Protein AF-A0A7Y3STJ1-F1 (afdb_monomer)

Foldseek 3Di:
DDDDDDADDDAPDDDDPVNLQVLLCVVPVDHDDDDPPDDDDPCPPDPDDDDDRVVVVVVVDDHHHCVVPVSVVSVVVSVVVVD

Secondary structure (DSSP, 8-state):
----S------BS---HHHHHHHHHHHHT------TTS---TTTT-S------HHHHTTT----BGGGTHHHHHHHHHHHHT-

Sequence (83 aa):
MNCSGSINGSSNGTISLIEIINYVENKTNKKVIIDLNGDKAPYNSEKAYSINTDKAKDLGFEFSNLKGWIFNLIDYYIELNNK

Solvent-accessible surface area (backbone atoms only — not comparable to full-atom values): 5678 Å² total; per-residue (Å²): 136,94,80,82,78,92,73,48,85,62,53,41,81,86,82,55,70,66,59,54,50,53,52,50,28,69,75,67,77,48,78,90,84,82,69,92,83,56,81,87,54,99,66,76,83,62,93,76,88,82,78,80,37,60,77,31,43,78,72,70,54,84,61,56,54,41,83,80,48,52,60,61,56,51,50,52,53,54,55,61,74,73,108

pLDDT: mean 90.96, std 8.62, range [58.53, 98.19]

Mean predicted aligned error: 5.09 Å

Organism: NCBI:txid238834

Structure (mmCIF, N/CA/C/O backbone):
data_AF-A0A7Y3STJ1-F1
#
_entry.id   AF-A0A7Y3STJ1-F1
#
loop_
_atom_site.group_PDB
_atom_site.id
_atom_site.type_symbol
_atom_site.label_atom_id
_atom_site.label_alt_id
_atom_site.label_comp_id
_atom_site.label_asym_id
_atom_site.label_entity_id
_atom_site.label_seq_id
_atom_site.pdbx_PDB_ins_code
_atom_site.Cartn_x
_atom_site.Cartn_y
_atom_site.Cartn_z
_atom_site.occupancy
_atom_site.B_iso_or_equiv
_atom_site.auth_seq_id
_atom_site.auth_comp_id
_atom_site.auth_asym_id
_atom_site.auth_atom_id
_atom_site.pdbx_PDB_model_num
ATOM 1 N N . MET A 1 1 ? 9.789 -9.186 -30.506 1.00 58.53 1 MET A N 1
ATOM 2 C CA . MET A 1 1 ? 10.308 -8.656 -29.229 1.00 58.53 1 MET A CA 1
ATOM 3 C C . MET A 1 1 ? 10.899 -9.835 -28.469 1.00 58.53 1 MET A C 1
ATOM 5 O O . MET A 1 1 ? 10.138 -10.705 -28.072 1.00 58.53 1 MET A O 1
ATOM 9 N N . ASN A 1 2 ? 12.227 -9.943 -28.376 1.00 71.81 2 ASN A N 1
ATOM 10 C CA . ASN A 1 2 ? 12.876 -11.051 -27.666 1.00 71.81 2 ASN A CA 1
ATOM 11 C C . ASN A 1 2 ? 13.219 -10.581 -26.255 1.00 71.81 2 ASN A C 1
ATOM 13 O O . ASN A 1 2 ? 14.125 -9.772 -26.081 1.00 71.81 2 ASN A O 1
ATOM 17 N N . CYS A 1 3 ? 12.481 -11.067 -25.261 1.00 75.69 3 CYS A N 1
ATOM 18 C CA . CYS A 1 3 ? 12.798 -10.851 -23.857 1.00 75.69 3 CYS A CA 1
ATOM 19 C C . CYS A 1 3 ? 13.059 -12.206 -23.192 1.00 75.69 3 CYS A C 1
ATOM 21 O O . CYS A 1 3 ? 12.240 -13.114 -23.310 1.00 75.69 3 CYS A O 1
ATOM 23 N N . SER A 1 4 ? 14.198 -12.349 -22.512 1.00 86.25 4 SER A N 1
ATOM 24 C CA . SER A 1 4 ? 14.558 -13.542 -21.739 1.00 86.25 4 SER A CA 1
ATOM 25 C C . SER A 1 4 ? 14.702 -13.210 -20.252 1.00 86.25 4 SER A C 1
ATOM 27 O O . SER A 1 4 ? 15.097 -12.101 -19.879 1.00 86.25 4 SER A O 1
ATOM 29 N N . GLY A 1 5 ? 14.401 -14.184 -19.392 1.00 89.56 5 GLY A N 1
ATOM 30 C CA . GLY A 1 5 ? 14.426 -14.033 -17.933 1.00 89.56 5 GLY A CA 1
ATOM 31 C C . GLY A 1 5 ? 13.201 -13.308 -17.366 1.00 89.56 5 GLY A C 1
ATOM 32 O O . GLY A 1 5 ? 12.330 -12.863 -18.109 1.00 89.56 5 GLY A O 1
ATOM 33 N N . SER A 1 6 ? 13.146 -13.172 -16.041 1.00 92.56 6 SER A N 1
ATOM 34 C CA . SER A 1 6 ? 11.991 -12.606 -15.334 1.00 92.56 6 SER A CA 1
ATOM 35 C C . SER A 1 6 ? 11.690 -11.164 -15.754 1.00 92.56 6 SER A C 1
ATOM 37 O O . SER A 1 6 ? 12.602 -10.370 -16.014 1.00 92.56 6 SER A O 1
ATOM 39 N N . ILE A 1 7 ? 10.400 -10.838 -15.812 1.00 93.81 7 ILE A N 1
ATOM 40 C CA . ILE A 1 7 ? 9.860 -9.496 -16.042 1.00 93.81 7 ILE A CA 1
ATOM 41 C C . ILE A 1 7 ? 8.894 -9.229 -14.895 1.00 93.81 7 ILE A C 1
ATOM 43 O O . ILE A 1 7 ? 7.999 -10.032 -14.639 1.00 93.81 7 ILE A O 1
ATOM 47 N N . ASN A 1 8 ? 9.084 -8.115 -14.204 1.00 95.94 8 ASN A N 1
ATOM 48 C CA . ASN A 1 8 ? 8.258 -7.752 -13.068 1.00 95.94 8 ASN A CA 1
ATOM 49 C C . ASN A 1 8 ? 7.157 -6.777 -13.481 1.00 95.94 8 ASN A C 1
ATOM 51 O O . ASN A 1 8 ? 7.414 -5.829 -14.223 1.00 95.94 8 ASN A O 1
ATOM 55 N N . GLY A 1 9 ? 5.962 -6.968 -12.927 1.00 94.81 9 GLY A N 1
ATOM 56 C CA . GLY A 1 9 ? 4.861 -6.017 -13.015 1.00 94.81 9 GLY A CA 1
ATOM 57 C C . GLY A 1 9 ? 4.431 -5.563 -11.626 1.00 94.81 9 GLY A C 1
ATOM 58 O O . GLY A 1 9 ? 4.303 -6.375 -10.715 1.00 94.81 9 GLY A O 1
ATOM 59 N N . SER A 1 10 ? 4.216 -4.261 -11.465 1.00 95.81 10 SER A N 1
ATOM 60 C CA . SER A 1 10 ? 3.681 -3.655 -10.244 1.00 95.81 10 SER A CA 1
ATOM 61 C C . SER A 1 10 ? 3.021 -2.328 -10.596 1.00 95.81 10 SER A C 1
ATOM 63 O O . SER A 1 10 ? 3.451 -1.655 -11.531 1.00 95.81 10 SER A O 1
ATOM 65 N N . SER A 1 11 ? 2.011 -1.920 -9.823 1.00 96.81 11 SER A N 1
ATOM 66 C CA . SER A 1 11 ? 1.507 -0.546 -9.898 1.00 96.81 11 SER A CA 1
ATOM 67 C C . SER A 1 11 ? 2.623 0.459 -9.594 1.00 96.81 11 SER A C 1
ATOM 69 O O . SER A 1 11 ? 3.534 0.179 -8.812 1.00 96.81 11 SER A O 1
ATOM 71 N N . ASN A 1 12 ? 2.536 1.637 -10.208 1.00 96.69 12 ASN A N 1
ATOM 72 C CA . ASN A 1 12 ? 3.444 2.749 -9.960 1.00 96.69 12 ASN A CA 1
ATOM 73 C C . ASN A 1 12 ? 3.188 3.377 -8.582 1.00 96.69 12 ASN A C 1
ATOM 75 O O . ASN A 1 12 ? 2.038 3.537 -8.164 1.00 96.69 12 ASN A O 1
ATOM 79 N N . GLY A 1 13 ? 4.264 3.822 -7.931 1.00 95.38 13 GLY A N 1
ATOM 80 C CA . GLY A 1 13 ? 4.226 4.426 -6.600 1.00 95.38 13 GLY A CA 1
ATOM 81 C C . GLY A 1 13 ? 4.266 3.398 -5.469 1.00 95.38 13 GLY A C 1
ATOM 82 O O . GLY A 1 13 ? 4.349 2.194 -5.691 1.00 95.38 13 GLY A O 1
ATOM 83 N N . THR A 1 14 ? 4.227 3.899 -4.240 1.00 95.06 14 THR A N 1
ATOM 84 C CA . THR A 1 14 ? 4.256 3.095 -3.015 1.00 95.06 14 THR A CA 1
ATOM 85 C C . THR A 1 14 ? 3.128 3.519 -2.081 1.00 95.06 14 THR A C 1
ATOM 87 O O . THR A 1 14 ? 2.539 4.594 -2.227 1.00 95.06 14 THR A O 1
ATOM 90 N N . ILE A 1 15 ? 2.817 2.655 -1.122 1.00 95.69 15 ILE A N 1
ATOM 91 C CA . ILE A 1 15 ? 1.940 2.960 0.003 1.00 95.69 15 ILE A CA 1
ATOM 92 C C . ILE A 1 15 ? 2.528 2.307 1.249 1.00 95.69 15 ILE A C 1
ATOM 94 O O . ILE A 1 15 ? 3.031 1.185 1.192 1.00 95.69 15 ILE A O 1
ATOM 98 N N . SER A 1 16 ? 2.501 3.021 2.364 1.00 93.25 16 SER A N 1
ATOM 99 C CA . SER A 1 16 ? 2.908 2.487 3.659 1.00 93.25 16 SER A CA 1
ATOM 100 C C . SER A 1 16 ? 1.726 1.861 4.399 1.00 93.25 16 SER A C 1
ATOM 102 O O . SER A 1 16 ? 0.567 2.224 4.193 1.00 93.25 16 SER A O 1
ATOM 104 N N . LEU A 1 17 ? 2.018 0.946 5.326 1.00 90.88 17 LEU A N 1
ATOM 105 C CA . LEU A 1 17 ? 0.987 0.364 6.184 1.00 90.88 17 LEU A CA 1
ATOM 106 C C . LEU A 1 17 ? 0.299 1.432 7.051 1.00 90.88 17 LEU A C 1
ATOM 108 O O . LEU A 1 17 ? -0.908 1.366 7.256 1.00 90.88 17 LEU A O 1
ATOM 112 N N . ILE A 1 18 ? 1.042 2.449 7.505 1.00 92.50 18 ILE A N 1
ATOM 113 C CA . ILE A 1 18 ? 0.479 3.540 8.310 1.00 92.50 18 ILE A CA 1
ATOM 114 C C . ILE A 1 18 ? -0.513 4.399 7.513 1.00 92.50 18 ILE A C 1
ATOM 116 O O . ILE A 1 18 ? -1.521 4.826 8.065 1.00 92.50 18 ILE A O 1
ATOM 120 N N . GLU A 1 19 ? -0.294 4.602 6.208 1.00 96.38 19 GLU A N 1
ATOM 121 C CA . GLU A 1 19 ? -1.271 5.280 5.342 1.00 96.38 19 GLU A CA 1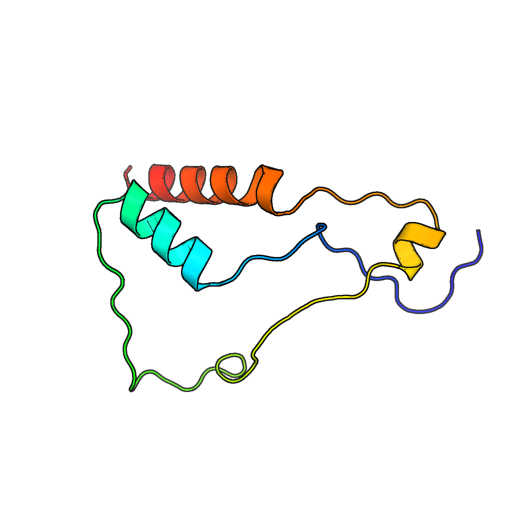
ATOM 122 C C . GLU A 1 19 ? -2.580 4.490 5.243 1.00 96.38 19 GLU A C 1
ATOM 124 O O . GLU A 1 19 ? -3.656 5.080 5.333 1.00 96.38 19 GLU A O 1
ATOM 129 N N . ILE A 1 20 ? -2.495 3.162 5.106 1.00 96.31 20 ILE A N 1
ATOM 130 C CA . ILE A 1 20 ? -3.671 2.282 5.061 1.00 96.31 20 ILE A CA 1
ATOM 131 C C . ILE A 1 20 ? -4.407 2.304 6.405 1.00 96.31 20 ILE A C 1
ATOM 133 O O . ILE A 1 20 ? -5.621 2.495 6.428 1.00 96.31 20 ILE A O 1
ATOM 137 N N . ILE A 1 21 ? -3.681 2.159 7.520 1.00 95.56 21 ILE A N 1
ATOM 138 C CA . ILE A 1 21 ? -4.250 2.200 8.875 1.00 95.56 21 ILE A CA 1
ATOM 139 C C . ILE A 1 21 ? -4.989 3.520 9.098 1.00 95.56 21 ILE A C 1
ATOM 141 O O . ILE A 1 21 ? -6.171 3.502 9.430 1.00 95.56 21 ILE A O 1
ATOM 145 N N . ASN A 1 22 ? -4.331 4.656 8.850 1.00 97.00 22 ASN A N 1
ATOM 146 C CA . ASN A 1 22 ? -4.931 5.976 9.041 1.00 97.00 22 ASN A CA 1
ATOM 147 C C . ASN A 1 22 ? -6.193 6.158 8.189 1.00 97.00 22 ASN A C 1
ATOM 149 O O . ASN A 1 22 ? -7.177 6.731 8.654 1.00 97.00 22 ASN A O 1
ATOM 153 N N . TYR A 1 23 ? -6.181 5.668 6.947 1.00 97.56 23 TYR A N 1
ATOM 154 C CA . TYR A 1 23 ? -7.350 5.729 6.075 1.00 97.56 23 TYR A CA 1
ATOM 155 C C . TYR A 1 23 ? -8.535 4.948 6.657 1.00 97.56 23 TYR A C 1
ATOM 157 O O . TYR A 1 23 ? -9.640 5.485 6.747 1.00 97.56 23 TYR A O 1
ATOM 165 N N . VAL A 1 24 ? -8.298 3.709 7.101 1.00 96.88 24 VAL A N 1
ATOM 166 C CA . VAL A 1 24 ? -9.333 2.856 7.702 1.00 96.88 24 VAL A CA 1
ATOM 167 C C . VAL A 1 24 ? -9.855 3.463 9.005 1.00 96.88 24 VAL A C 1
ATOM 169 O O . VAL A 1 24 ? -11.068 3.578 9.159 1.00 96.88 24 VAL A O 1
ATOM 172 N N . GLU A 1 25 ? -8.977 3.918 9.907 1.00 96.56 25 GLU A N 1
ATOM 173 C CA . GLU A 1 25 ? -9.393 4.551 11.167 1.00 96.56 25 GLU A CA 1
ATOM 174 C C . GLU A 1 25 ? -10.325 5.743 10.926 1.00 96.56 25 GLU A C 1
ATOM 176 O O . GLU A 1 25 ? -11.370 5.853 11.570 1.00 96.56 25 GLU A O 1
ATOM 181 N N . ASN A 1 26 ? -9.972 6.606 9.967 1.00 96.94 26 ASN A N 1
ATOM 182 C CA . ASN A 1 26 ? -10.773 7.775 9.609 1.00 96.94 26 ASN A CA 1
ATOM 183 C C . ASN A 1 26 ? -12.139 7.386 9.029 1.00 96.94 26 ASN A C 1
ATOM 185 O O . ASN A 1 26 ? -13.139 8.031 9.336 1.00 96.94 26 ASN A O 1
ATOM 189 N N . LYS A 1 27 ? -12.201 6.335 8.203 1.00 96.44 27 LYS A N 1
ATOM 190 C CA . LYS A 1 27 ? -13.447 5.876 7.574 1.00 96.44 27 LYS A CA 1
ATOM 191 C C . LYS A 1 27 ? -14.381 5.156 8.539 1.00 96.44 27 LYS A C 1
ATOM 193 O O . LYS A 1 27 ? -15.595 5.268 8.398 1.00 96.44 27 LYS A O 1
ATOM 198 N N . THR A 1 28 ? -13.841 4.416 9.505 1.00 95.25 28 THR A N 1
ATOM 199 C CA . THR A 1 28 ? -14.652 3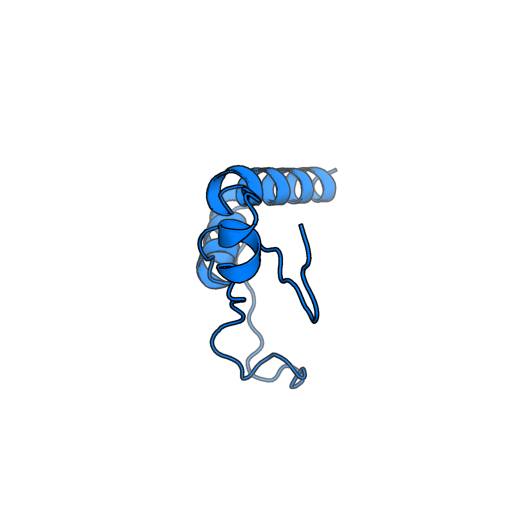.584 10.405 1.00 95.25 28 THR A CA 1
ATOM 200 C C . THR A 1 28 ? -14.831 4.176 11.798 1.00 95.25 28 THR A C 1
ATOM 202 O O . THR A 1 28 ? -15.579 3.608 12.590 1.00 95.25 28 THR A O 1
ATOM 205 N N . ASN A 1 29 ? -14.117 5.257 12.134 1.00 95.38 29 ASN A N 1
ATOM 206 C CA . ASN A 1 29 ? -14.004 5.798 13.493 1.00 95.38 29 ASN A CA 1
ATOM 207 C C . ASN A 1 29 ? -13.594 4.732 14.535 1.00 95.38 29 ASN A C 1
ATOM 209 O O . ASN A 1 29 ? -14.004 4.768 15.695 1.00 95.38 29 ASN A O 1
ATOM 213 N N . LYS A 1 30 ? -12.803 3.743 14.102 1.00 93.69 30 LYS A N 1
ATOM 214 C CA . LYS A 1 30 ? -12.246 2.682 14.957 1.00 93.69 30 LYS A CA 1
ATOM 215 C C . LYS A 1 30 ? -10.754 2.927 15.109 1.00 93.69 30 LYS A C 1
ATOM 217 O O . LYS A 1 30 ? -10.140 3.526 14.232 1.00 93.69 30 LYS A O 1
ATOM 222 N N . LYS A 1 31 ? -10.183 2.458 16.215 1.00 94.44 31 LYS A N 1
ATOM 223 C CA . LYS A 1 31 ? -8.744 2.536 16.465 1.00 94.44 31 LYS A CA 1
ATOM 224 C C . LYS A 1 31 ? -8.074 1.198 16.229 1.00 94.44 31 LYS A C 1
ATOM 226 O O . LYS A 1 31 ? -8.618 0.157 16.597 1.00 94.44 31 LYS A O 1
ATOM 231 N N . VAL A 1 32 ? -6.908 1.241 15.597 1.00 91.50 32 VAL A N 1
ATOM 232 C CA . VAL A 1 32 ? -6.050 0.078 15.425 1.00 91.50 32 VAL A CA 1
ATOM 233 C C . VAL A 1 32 ? -5.565 -0.389 16.794 1.00 91.50 32 VAL A C 1
ATOM 235 O O . VAL A 1 32 ? -5.235 0.413 17.668 1.00 91.50 32 VAL A O 1
ATOM 238 N N . ILE A 1 33 ? -5.520 -1.703 16.978 1.00 90.88 33 ILE A N 1
ATOM 239 C CA . ILE A 1 33 ? -4.922 -2.334 18.150 1.00 90.88 33 ILE A CA 1
ATOM 240 C C . ILE A 1 33 ? -3.668 -3.047 17.651 1.00 90.88 33 ILE A C 1
ATOM 242 O O . ILE A 1 33 ? -3.761 -3.937 16.808 1.00 90.88 33 ILE A O 1
ATOM 246 N N . ILE A 1 34 ? -2.501 -2.616 18.12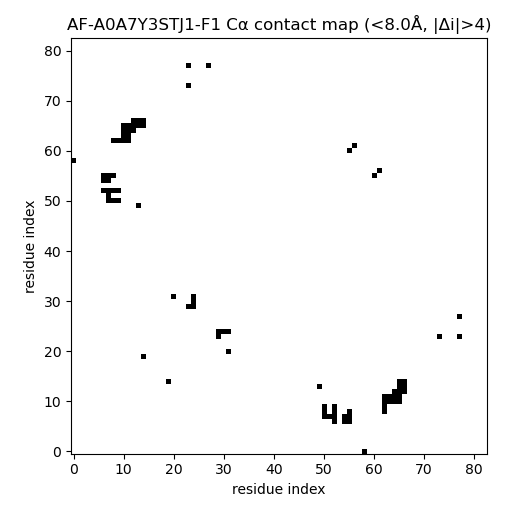9 1.00 85.81 34 ILE A N 1
ATOM 247 C CA . ILE A 1 34 ? -1.204 -3.203 17.774 1.00 85.81 34 ILE A CA 1
ATOM 248 C C . ILE A 1 34 ? -0.701 -3.982 18.986 1.00 85.81 34 ILE A C 1
ATOM 250 O O . ILE A 1 34 ? -0.447 -3.391 20.034 1.00 85.81 34 ILE A O 1
ATOM 254 N N . ASP A 1 35 ? -0.541 -5.294 18.833 1.00 87.38 35 ASP A N 1
ATOM 255 C CA . ASP A 1 35 ? 0.103 -6.132 19.841 1.00 87.38 35 ASP A CA 1
ATOM 256 C C . ASP A 1 35 ? 1.611 -6.210 19.573 1.00 87.38 35 ASP A C 1
ATOM 258 O O . ASP A 1 35 ? 2.060 -6.824 18.604 1.00 87.38 35 ASP A O 1
ATOM 262 N N . LEU A 1 36 ? 2.400 -5.574 20.440 1.00 84.88 36 LEU A N 1
ATOM 263 C CA . LEU A 1 36 ? 3.863 -5.577 20.349 1.00 84.88 36 LEU A CA 1
ATOM 264 C C . LEU A 1 36 ? 4.483 -6.932 20.722 1.00 84.88 36 LEU A C 1
ATOM 266 O O . LEU A 1 36 ? 5.652 -7.162 20.418 1.00 84.88 36 LEU A O 1
ATOM 270 N N . ASN A 1 37 ? 3.712 -7.815 21.359 1.00 88.75 37 A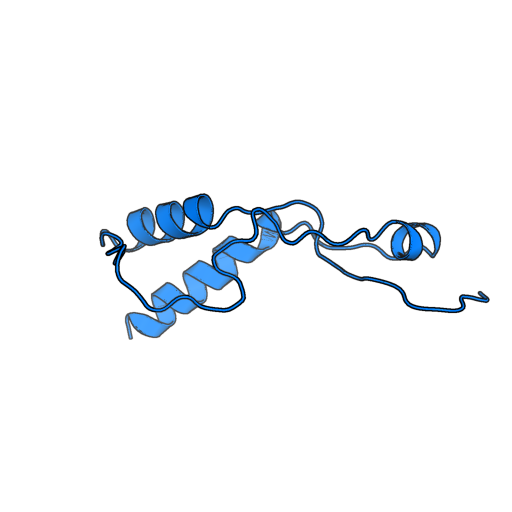SN A N 1
ATOM 271 C CA . ASN A 1 37 ? 4.123 -9.167 21.724 1.00 88.75 37 ASN A CA 1
ATOM 272 C C . ASN A 1 37 ? 3.551 -10.228 20.772 1.00 88.75 37 ASN A C 1
ATOM 274 O O . ASN A 1 37 ? 3.673 -11.419 21.056 1.00 88.75 37 ASN A O 1
ATOM 278 N N . GLY A 1 38 ? 2.936 -9.809 19.660 1.00 83.44 38 GLY A N 1
ATOM 279 C CA . GLY A 1 38 ? 2.413 -10.721 18.651 1.00 83.44 38 GLY A CA 1
ATOM 280 C C . GLY A 1 38 ? 3.500 -11.604 18.031 1.00 83.44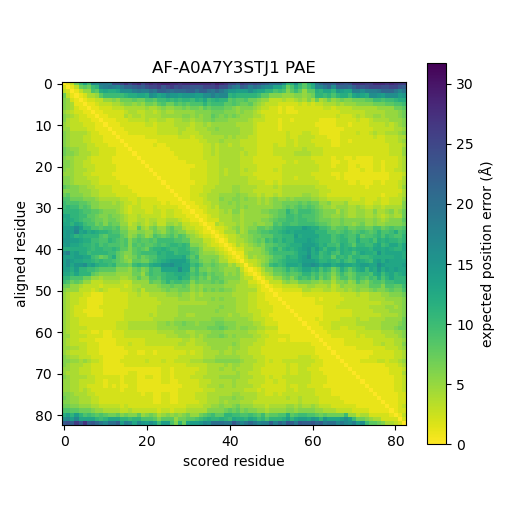 38 GLY A C 1
ATOM 281 O O . GLY A 1 38 ? 4.693 -11.279 18.046 1.00 83.44 38 GLY A O 1
ATOM 282 N N . ASP A 1 39 ? 3.076 -12.727 17.453 1.00 86.62 39 ASP A N 1
ATOM 283 C CA . ASP A 1 39 ? 3.987 -13.682 16.829 1.00 86.62 39 ASP A CA 1
ATOM 284 C C . ASP A 1 39 ? 4.835 -13.027 15.729 1.00 86.62 39 ASP A C 1
ATOM 286 O O . ASP A 1 39 ? 4.365 -12.239 14.898 1.00 86.62 39 ASP A O 1
ATOM 290 N N . LYS A 1 40 ? 6.121 -13.387 15.689 1.00 81.62 40 LYS A N 1
ATOM 291 C CA . LYS A 1 40 ? 7.025 -12.947 14.625 1.00 81.62 40 LYS A CA 1
ATOM 292 C C . LYS A 1 40 ? 6.656 -13.653 13.323 1.00 81.62 40 LYS A C 1
ATOM 294 O O . LYS A 1 40 ? 7.054 -14.793 13.098 1.00 81.62 40 LYS A O 1
ATOM 299 N N . ALA A 1 41 ? 5.937 -12.958 12.447 1.00 79.69 41 ALA A N 1
ATOM 300 C CA . ALA A 1 41 ? 5.713 -13.424 11.087 1.00 79.69 41 ALA A CA 1
ATOM 301 C C . ALA A 1 41 ? 6.970 -13.190 10.220 1.00 79.69 41 ALA A C 1
ATOM 303 O O . ALA A 1 41 ? 7.706 -12.227 10.465 1.00 79.69 41 ALA A O 1
ATOM 304 N N . PRO A 1 42 ? 7.203 -14.011 9.174 1.00 80.06 42 PRO A N 1
ATOM 305 C CA . PRO A 1 42 ? 8.389 -13.918 8.312 1.00 80.06 42 PRO A CA 1
ATOM 306 C C . PRO A 1 42 ? 8.638 -12.536 7.691 1.00 80.06 42 PRO A C 1
ATOM 308 O O . PRO A 1 42 ? 9.764 -12.223 7.326 1.00 80.06 42 PRO A O 1
ATOM 311 N N . TYR A 1 43 ? 7.596 -11.707 7.582 1.00 73.12 43 TYR A N 1
ATOM 312 C CA . TYR A 1 43 ? 7.625 -10.420 6.889 1.00 73.12 43 TYR A CA 1
ATOM 313 C C . TYR A 1 43 ? 7.669 -9.197 7.822 1.00 73.12 43 TYR A C 1
ATOM 315 O O . TYR A 1 43 ? 7.744 -8.074 7.327 1.00 73.12 43 TYR A O 1
ATOM 323 N N . ASN A 1 44 ? 7.648 -9.389 9.149 1.00 74.12 44 ASN A N 1
ATOM 324 C CA . ASN A 1 44 ? 7.525 -8.303 10.137 1.00 74.12 44 ASN A CA 1
ATOM 325 C C . ASN A 1 44 ? 8.783 -7.421 10.275 1.00 74.12 44 ASN A C 1
ATOM 327 O O . ASN A 1 44 ? 8.708 -6.348 10.870 1.00 74.12 44 ASN A O 1
ATOM 331 N N . SER A 1 45 ? 9.941 -7.858 9.773 1.00 72.75 45 SER A N 1
ATOM 332 C CA . SER A 1 45 ? 11.223 -7.145 9.903 1.00 72.75 45 SER A CA 1
ATOM 333 C C . SER A 1 45 ? 11.642 -6.358 8.662 1.00 72.75 45 SER A C 1
ATOM 335 O O . SER A 1 45 ? 12.631 -5.626 8.713 1.00 72.75 45 SER A O 1
ATOM 337 N N . GLU A 1 46 ? 10.922 -6.498 7.551 1.00 78.38 46 GLU A N 1
ATOM 338 C CA . GLU A 1 46 ? 11.283 -5.820 6.309 1.00 78.38 46 GLU A CA 1
ATOM 339 C C . GLU A 1 46 ? 10.686 -4.419 6.243 1.00 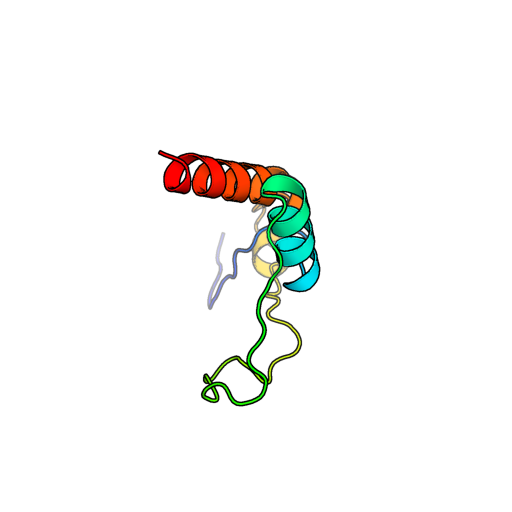78.38 46 GLU A C 1
ATOM 341 O O . GLU A 1 46 ? 9.512 -4.194 6.537 1.00 78.38 46 GLU A O 1
ATOM 346 N N . LYS A 1 47 ? 11.509 -3.455 5.827 1.00 77.19 47 LYS A N 1
ATOM 347 C CA . LYS A 1 47 ? 11.116 -2.038 5.798 1.00 77.19 47 LYS A CA 1
ATOM 348 C C . LYS A 1 47 ? 10.230 -1.693 4.607 1.00 77.19 47 LYS A C 1
ATOM 350 O O . LYS A 1 47 ? 9.402 -0.790 4.703 1.00 77.19 47 LYS A O 1
ATOM 355 N N . ALA A 1 48 ? 10.442 -2.359 3.476 1.00 82.62 48 ALA A N 1
ATOM 356 C CA . ALA A 1 48 ? 9.699 -2.111 2.254 1.00 82.62 48 ALA A CA 1
ATOM 357 C C . ALA A 1 48 ? 9.788 -3.310 1.312 1.00 82.62 48 ALA A C 1
ATOM 359 O O . ALA A 1 48 ? 10.836 -3.939 1.186 1.00 82.62 48 ALA A O 1
ATOM 360 N N . TYR A 1 49 ? 8.705 -3.536 0.576 1.00 84.44 49 TYR A N 1
ATOM 361 C CA . TYR A 1 49 ? 8.673 -4.444 -0.560 1.00 84.44 49 TYR A CA 1
ATOM 362 C C . TYR A 1 49 ? 8.370 -3.612 -1.798 1.00 84.44 49 TYR A C 1
ATOM 364 O O . TYR A 1 49 ? 7.265 -3.105 -1.976 1.00 84.44 49 TYR A O 1
ATOM 372 N N . SER A 1 50 ? 9.383 -3.390 -2.626 1.00 88.50 50 SER A N 1
ATOM 373 C CA . SER A 1 50 ? 9.254 -2.656 -3.882 1.00 88.50 50 SER A CA 1
ATOM 374 C C . SER A 1 50 ? 9.924 -3.453 -4.983 1.00 88.50 50 SER A C 1
ATOM 376 O O . SER A 1 50 ? 10.966 -4.069 -4.770 1.00 88.50 50 SER A O 1
ATOM 378 N N . ILE A 1 51 ? 9.308 -3.453 -6.158 1.00 91.25 51 ILE A N 1
ATOM 379 C CA . ILE A 1 51 ? 9.768 -4.238 -7.294 1.00 91.25 51 ILE A CA 1
ATOM 380 C C . ILE A 1 51 ? 10.106 -3.278 -8.432 1.00 91.25 51 ILE A C 1
ATOM 382 O O . ILE A 1 51 ? 9.294 -2.431 -8.804 1.00 91.25 51 ILE A O 1
ATOM 386 N N . ASN A 1 52 ? 11.311 -3.411 -8.987 1.00 93.38 52 ASN A N 1
ATOM 387 C CA . ASN A 1 52 ? 11.713 -2.662 -10.171 1.00 93.38 52 ASN A CA 1
ATOM 388 C C . ASN A 1 52 ? 10.933 -3.176 -11.395 1.00 93.38 52 ASN A C 1
ATOM 390 O O . ASN A 1 52 ? 10.933 -4.379 -11.667 1.00 93.38 52 ASN A O 1
ATOM 394 N N . THR A 1 53 ? 10.284 -2.258 -12.115 1.00 96.00 53 THR A N 1
ATOM 395 C CA . THR A 1 53 ? 9.458 -2.531 -13.306 1.00 96.00 53 THR A CA 1
ATOM 396 C C . THR A 1 53 ? 10.065 -1.976 -14.596 1.00 96.00 53 THR A C 1
ATOM 398 O O . THR A 1 53 ? 9.417 -2.024 -15.639 1.00 96.00 53 THR A O 1
ATOM 401 N N . ASP A 1 54 ? 11.303 -1.481 -14.561 1.00 95.25 54 ASP A N 1
ATOM 402 C CA . ASP A 1 54 ? 11.934 -0.770 -15.680 1.00 95.25 54 ASP A CA 1
ATOM 403 C C . ASP A 1 54 ? 12.039 -1.673 -16.906 1.00 95.25 54 ASP A C 1
ATOM 405 O O . ASP A 1 54 ? 11.606 -1.297 -17.987 1.00 95.25 54 ASP A O 1
ATOM 409 N N . LYS A 1 55 ? 12.432 -2.939 -16.712 1.00 94.81 55 LYS A N 1
ATOM 410 C CA . LYS A 1 55 ? 12.478 -3.928 -17.798 1.00 94.81 55 LYS A CA 1
ATOM 411 C C . LYS A 1 55 ? 11.127 -4.120 -18.499 1.00 94.81 55 LYS A C 1
ATOM 413 O O . LYS A 1 55 ? 11.101 -4.397 -19.689 1.00 94.81 55 LYS A O 1
ATOM 418 N N . ALA A 1 56 ? 10.007 -4.019 -17.783 1.00 95.38 56 ALA A N 1
ATOM 419 C CA . ALA A 1 56 ? 8.685 -4.090 -18.403 1.00 95.38 56 ALA A CA 1
ATOM 420 C C . ALA A 1 56 ? 8.333 -2.774 -19.116 1.00 95.38 56 ALA A C 1
ATOM 422 O O . ALA A 1 56 ? 7.806 -2.795 -20.225 1.00 95.38 56 ALA A O 1
ATOM 423 N N . LYS A 1 57 ? 8.673 -1.629 -18.520 1.00 95.25 57 LYS A N 1
ATOM 424 C CA . LYS A 1 57 ? 8.455 -0.308 -19.127 1.00 95.25 57 LYS A CA 1
ATOM 425 C C . LYS A 1 57 ? 9.236 -0.140 -20.432 1.00 95.25 57 LYS A C 1
ATOM 427 O O . LYS A 1 57 ? 8.663 0.314 -21.416 1.00 95.25 57 LYS A O 1
ATOM 432 N N . ASP A 1 58 ? 10.481 -0.610 -20.479 1.00 94.62 58 ASP A N 1
ATOM 433 C CA . ASP A 1 58 ? 11.329 -0.608 -21.680 1.00 94.62 58 ASP A CA 1
ATOM 434 C C . ASP A 1 58 ? 10.741 -1.452 -22.825 1.00 94.62 58 ASP A C 1
ATOM 436 O O . ASP A 1 58 ? 11.040 -1.227 -23.997 1.00 94.62 58 ASP A O 1
ATOM 440 N N . LEU A 1 59 ? 9.879 -2.420 -22.498 1.00 94.50 59 LEU A N 1
ATOM 441 C CA . LEU A 1 59 ? 9.144 -3.246 -23.459 1.00 94.50 59 LEU A CA 1
ATOM 442 C C . LEU A 1 59 ? 7.790 -2.637 -23.870 1.00 94.50 59 LEU A C 1
ATOM 444 O O . LEU A 1 59 ? 7.049 -3.268 -24.623 1.00 94.50 59 LE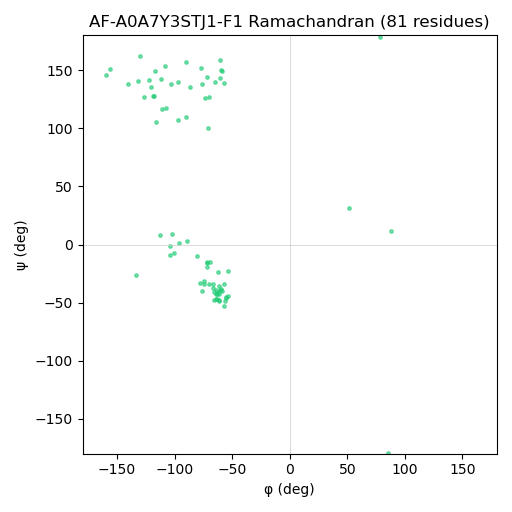U A O 1
ATOM 448 N N . GLY A 1 60 ? 7.458 -1.438 -23.384 1.00 96.00 60 GLY A N 1
ATOM 449 C CA . GLY A 1 60 ? 6.221 -0.721 -23.701 1.00 96.00 60 GLY A CA 1
ATOM 450 C C . GLY A 1 60 ? 5.030 -1.049 -22.797 1.00 96.00 60 GLY A C 1
ATOM 451 O O . GLY A 1 60 ? 3.909 -0.672 -23.127 1.00 96.00 60 GLY A O 1
ATOM 452 N N . PHE A 1 61 ? 5.231 -1.749 -21.673 1.00 96.12 61 PHE A N 1
ATOM 453 C CA . PHE A 1 61 ? 4.157 -1.953 -20.697 1.00 96.12 61 PHE A CA 1
ATOM 454 C C . PHE A 1 61 ? 3.907 -0.690 -19.871 1.00 96.12 61 PHE A C 1
ATOM 456 O O . PHE A 1 61 ? 4.835 -0.059 -19.363 1.00 96.12 61 PHE A O 1
ATOM 463 N N . GLU A 1 62 ? 2.631 -0.390 -19.650 1.00 97.06 62 GLU A N 1
ATOM 464 C CA . GLU A 1 62 ? 2.186 0.676 -18.758 1.00 97.06 62 GLU A CA 1
ATOM 465 C C . GLU A 1 62 ? 1.484 0.091 -17.531 1.00 97.06 62 GLU A C 1
ATOM 467 O O . GLU A 1 62 ? 0.744 -0.890 -17.618 1.00 97.06 62 GLU A O 1
ATOM 472 N N . PHE A 1 63 ? 1.706 0.707 -16.370 1.00 97.31 63 PHE A N 1
ATOM 473 C CA . PHE A 1 63 ? 1.132 0.263 -15.102 1.00 97.31 63 PHE A CA 1
ATOM 474 C C . PHE A 1 63 ? 0.309 1.372 -14.452 1.00 97.31 63 PHE A C 1
ATOM 476 O O . PHE A 1 63 ? 0.699 2.542 -14.439 1.00 97.31 63 PHE A O 1
ATOM 483 N N . SER A 1 64 ? -0.808 0.989 -13.836 1.00 97.31 64 SER A N 1
ATOM 484 C CA . SER A 1 64 ? -1.666 1.895 -13.070 1.00 97.31 64 SER A CA 1
ATOM 485 C C . SER A 1 64 ? -0.925 2.541 -11.898 1.00 97.31 64 SER A C 1
ATOM 487 O O . SER A 1 64 ? -0.045 1.928 -11.293 1.00 97.31 64 SER A O 1
ATOM 489 N N . ASN A 1 65 ? -1.317 3.757 -11.517 1.00 97.69 65 ASN A N 1
ATOM 490 C CA . ASN A 1 65 ? -0.869 4.359 -10.263 1.00 97.69 65 ASN A CA 1
ATOM 491 C C . ASN A 1 65 ? -1.577 3.689 -9.074 1.00 97.69 65 ASN A C 1
ATOM 493 O O . ASN A 1 65 ? -2.805 3.651 -9.040 1.00 97.69 65 ASN A O 1
ATOM 497 N N . LEU A 1 66 ? -0.811 3.199 -8.095 1.00 97.38 66 LEU A N 1
ATOM 498 C CA . LEU A 1 66 ? -1.322 2.469 -6.931 1.00 97.38 66 LEU A CA 1
ATOM 499 C C . LEU A 1 66 ? -2.374 3.271 -6.154 1.00 97.38 66 LEU A C 1
ATOM 501 O O . LEU A 1 66 ? -3.462 2.777 -5.859 1.00 97.38 66 LEU A O 1
ATOM 505 N N . LYS A 1 67 ? -2.068 4.537 -5.858 1.00 97.06 67 LYS A N 1
ATOM 506 C CA . LYS A 1 67 ? -2.948 5.413 -5.074 1.00 97.06 67 LYS A CA 1
ATOM 507 C C . LYS A 1 67 ? -4.220 5.807 -5.828 1.00 97.06 67 LYS A C 1
ATOM 509 O O . LYS A 1 67 ? -5.170 6.250 -5.194 1.00 97.06 67 LYS A O 1
ATOM 514 N N . GLY A 1 68 ? -4.263 5.603 -7.147 1.00 97.25 68 GLY A N 1
ATOM 515 C CA . GLY A 1 68 ? -5.446 5.854 -7.968 1.00 97.25 68 GLY A CA 1
ATOM 516 C C . GLY A 1 68 ? -6.588 4.853 -7.762 1.00 97.25 68 GLY A C 1
ATOM 517 O O . GLY A 1 68 ? -7.720 5.169 -8.110 1.00 97.25 68 GLY A O 1
ATOM 518 N N . TRP A 1 69 ? -6.324 3.666 -7.201 1.00 97.50 69 TRP A N 1
ATOM 519 C CA . TRP A 1 69 ? -7.345 2.618 -7.049 1.00 97.50 69 TRP A CA 1
ATOM 520 C C . TRP A 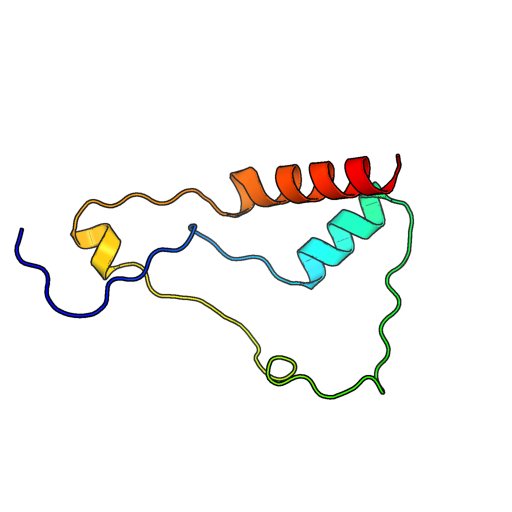1 69 ? -7.384 1.961 -5.666 1.00 97.50 69 TRP A C 1
ATOM 522 O O . TRP A 1 69 ? -8.442 1.482 -5.258 1.00 97.50 69 TRP A O 1
ATOM 532 N N . ILE A 1 70 ? -6.272 1.943 -4.921 1.00 98.19 70 ILE A N 1
ATOM 533 C CA . ILE A 1 70 ? -6.173 1.183 -3.664 1.00 98.19 70 ILE A CA 1
ATOM 534 C C . ILE A 1 70 ? -7.203 1.612 -2.613 1.00 98.19 70 ILE A C 1
ATOM 536 O O . ILE A 1 70 ? -7.776 0.766 -1.935 1.00 98.19 70 ILE A O 1
ATOM 540 N N . PHE A 1 71 ? -7.499 2.909 -2.510 1.00 97.62 71 PHE A N 1
ATOM 541 C CA . PHE A 1 71 ? -8.455 3.417 -1.526 1.00 97.62 71 PHE A CA 1
ATOM 542 C C . PHE A 1 71 ? -9.900 3.029 -1.848 1.00 97.62 71 PHE A C 1
ATOM 544 O O . PHE A 1 71 ? -10.648 2.706 -0.934 1.00 97.62 71 PHE A O 1
ATOM 551 N N . ASN A 1 72 ? -10.265 2.942 -3.131 1.00 97.81 72 ASN A N 1
ATOM 552 C CA . ASN A 1 72 ? -11.588 2.457 -3.535 1.00 97.81 72 ASN A CA 1
ATOM 553 C C . ASN A 1 72 ? -11.763 0.972 -3.192 1.00 97.81 72 ASN A C 1
ATOM 555 O O . ASN A 1 72 ? -12.839 0.548 -2.779 1.00 97.81 72 ASN A O 1
ATOM 559 N N . LEU A 1 73 ? -10.697 0.176 -3.334 1.00 97.88 73 LEU A N 1
ATOM 560 C CA . LEU A 1 73 ? -10.714 -1.225 -2.918 1.00 97.88 73 LEU A CA 1
ATOM 561 C C . LEU A 1 73 ? -10.862 -1.359 -1.394 1.00 97.88 73 LEU A C 1
ATOM 563 O O . LEU A 1 73 ? -11.598 -2.223 -0.926 1.00 97.88 73 LEU A O 1
ATOM 567 N N . ILE A 1 74 ? -10.185 -0.507 -0.621 1.00 97.75 74 ILE A N 1
ATOM 568 C CA . ILE A 1 74 ? -10.332 -0.472 0.841 1.00 97.75 74 ILE A CA 1
ATOM 569 C C . ILE A 1 74 ? -11.768 -0.093 1.227 1.00 97.75 74 ILE A C 1
ATOM 571 O O . ILE A 1 74 ? -12.364 -0.785 2.050 1.00 97.75 74 ILE A O 1
ATOM 575 N N . ASP A 1 75 ? -12.339 0.946 0.610 1.00 97.81 75 ASP A N 1
ATOM 576 C CA . ASP A 1 75 ? -13.731 1.363 0.829 1.00 97.81 75 ASP A CA 1
ATOM 577 C C . ASP A 1 75 ? -14.712 0.212 0.565 1.00 97.81 75 ASP A C 1
ATOM 579 O O . ASP A 1 75 ? -15.550 -0.082 1.417 1.00 97.81 75 ASP A O 1
ATOM 583 N N . TYR A 1 76 ? -14.540 -0.518 -0.543 1.00 97.88 76 TYR A N 1
ATOM 584 C CA . TYR A 1 76 ? -15.344 -1.705 -0.849 1.00 97.88 76 TYR A CA 1
ATOM 585 C C . TYR A 1 76 ? -15.334 -2.737 0.294 1.00 97.88 76 TYR A C 1
ATOM 587 O O . TYR A 1 76 ? -16.385 -3.257 0.671 1.00 97.88 76 TYR A O 1
ATOM 595 N N . TYR A 1 77 ? -14.169 -3.027 0.883 1.00 97.19 77 TYR A N 1
ATOM 596 C CA . TYR A 1 77 ? -14.075 -3.977 1.997 1.00 97.19 77 TYR A CA 1
ATOM 597 C C . TYR A 1 77 ? -14.601 -3.421 3.322 1.00 97.19 77 TYR A C 1
ATOM 599 O O . TYR A 1 77 ? -15.127 -4.185 4.132 1.00 97.19 77 TYR A O 1
ATOM 607 N N . ILE A 1 78 ? -14.487 -2.113 3.560 1.00 96.00 78 ILE A N 1
ATOM 608 C CA . ILE A 1 78 ? -15.131 -1.467 4.709 1.00 96.00 78 ILE A CA 1
ATOM 609 C C . ILE A 1 78 ? -16.650 -1.638 4.603 1.00 96.00 78 ILE A C 1
ATOM 611 O O . ILE A 1 78 ? -17.286 -2.075 5.559 1.00 96.00 78 ILE A O 1
ATOM 615 N N . GLU A 1 79 ? -17.226 -1.346 3.438 1.00 96.12 79 GLU A N 1
ATOM 616 C CA . GLU A 1 79 ? -18.662 -1.488 3.185 1.00 96.12 79 GLU A CA 1
ATOM 617 C C . GLU A 1 79 ? -19.130 -2.941 3.277 1.00 96.12 79 GLU A C 1
ATOM 619 O O . GLU A 1 79 ? -20.167 -3.209 3.882 1.00 96.12 79 GLU A O 1
ATOM 624 N N . LEU A 1 80 ? -18.366 -3.885 2.719 1.00 95.75 80 LEU A N 1
ATOM 625 C CA . LEU A 1 80 ? -18.688 -5.310 2.769 1.00 95.75 80 LEU A CA 1
ATOM 626 C C . LEU A 1 80 ? -18.755 -5.843 4.209 1.00 95.75 80 LEU A C 1
ATOM 628 O O . LEU A 1 80 ? -19.639 -6.635 4.507 1.00 95.75 80 LEU A O 1
ATOM 632 N N . ASN A 1 81 ? -17.856 -5.395 5.091 1.00 87.31 81 ASN A N 1
ATOM 633 C CA . ASN A 1 81 ? -17.812 -5.819 6.498 1.00 87.31 81 ASN A CA 1
ATOM 634 C C . ASN A 1 81 ? -18.830 -5.101 7.401 1.00 87.31 81 ASN A C 1
ATOM 636 O O . ASN A 1 81 ? -18.977 -5.472 8.564 1.00 87.31 81 ASN A O 1
ATOM 640 N N . ASN A 1 82 ? -19.486 -4.050 6.901 1.00 80.69 82 ASN A N 1
ATOM 641 C CA . ASN A 1 82 ? -20.535 -3.324 7.621 1.00 80.69 82 ASN A 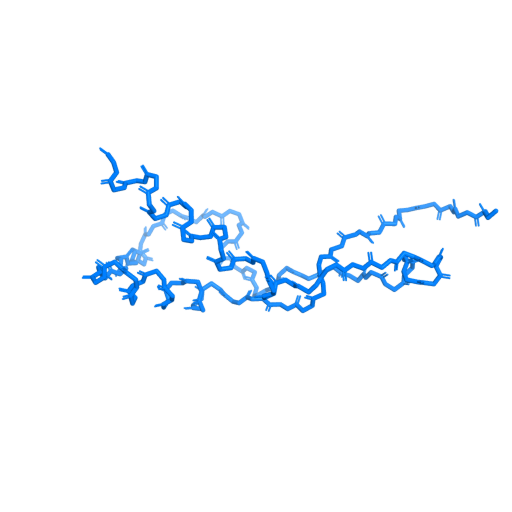CA 1
ATOM 642 C C . ASN A 1 82 ? -21.953 -3.804 7.251 1.00 80.69 82 ASN A C 1
ATOM 644 O O . ASN A 1 82 ? -22.927 -3.232 7.744 1.00 80.69 82 ASN A O 1
ATOM 648 N N . LYS A 1 83 ? -22.070 -4.806 6.372 1.00 59.66 83 LYS A N 1
ATOM 649 C CA . LYS A 1 83 ? -23.318 -5.520 6.077 1.00 59.66 83 LYS A CA 1
ATOM 650 C C . LYS A 1 83 ? -23.492 -6.697 7.027 1.00 59.66 83 LYS A C 1
ATOM 652 O O . LYS A 1 83 ? -24.655 -6.940 7.408 1.00 59.66 83 LYS A O 1
#

Radius of gyration: 17.19 Å; Cα contacts (8 Å, |Δi|>4): 43; chains: 1; bounding box: 38×22×51 Å

InterPro domains:
  IPR036291 NAD(P)-binding domain superfamily [SSF51735] (4-80)